Protein AF-A0A7C1VPM5-F1 (afdb_monomer_lite)

pLDDT: mean 92.8, std 8.17, range [46.78, 98.19]

Radius of gyration: 12.96 Å; chains: 1; bounding box: 35×19×30 Å

Foldseek 3Di:
DPPDDDDDPQVLLVVLVVLVVVQVVCVVVVHDGLVPDPDRPCVSVVCVVVVSGDNDPVPDDDDDDDD

Secondary structure (DSSP, 8-state):
--------S-HHHHHHHHHHHHHHHHHTTTPPPTTSSSS--HHHHHHHHTTSS---GGG--------

Structure (mmCIF, N/CA/C/O backbone):
data_AF-A0A7C1VPM5-F1
#
_entry.id   AF-A0A7C1VPM5-F1
#
loop_
_atom_site.group_PDB
_atom_site.id
_atom_site.type_symbol
_atom_site.label_atom_id
_atom_site.label_alt_id
_atom_site.label_comp_id
_atom_site.label_asym_id
_atom_site.label_entity_id
_atom_site.label_seq_id
_atom_site.pdbx_PDB_ins_code
_atom_site.Cartn_x
_atom_site.Cartn_y
_atom_site.Cartn_z
_atom_site.occupancy
_atom_site.B_iso_or_equiv
_atom_site.auth_seq_id
_atom_site.auth_comp_id
_atom_site.auth_asym_id
_atom_site.auth_atom_id
_atom_site.pdbx_PDB_model_num
ATOM 1 N N . MET A 1 1 ? -17.187 -4.591 8.402 1.00 46.78 1 MET A N 1
ATOM 2 C CA . MET A 1 1 ? -16.248 -5.704 8.124 1.00 46.78 1 MET A CA 1
ATOM 3 C C . MET A 1 1 ? -15.900 -5.653 6.645 1.00 46.78 1 MET A C 1
ATOM 5 O O . MET A 1 1 ? -16.788 -5.880 5.841 1.00 46.78 1 MET A O 1
ATOM 9 N N . ASN A 1 2 ? -14.655 -5.323 6.283 1.00 62.69 2 ASN A N 1
ATOM 10 C CA . ASN A 1 2 ? -14.176 -5.465 4.901 1.00 62.69 2 ASN A CA 1
ATOM 11 C C . ASN A 1 2 ? -13.653 -6.891 4.723 1.00 62.69 2 ASN A C 1
ATOM 13 O O . ASN A 1 2 ? -12.457 -7.136 4.894 1.00 62.69 2 ASN A O 1
ATOM 17 N N . ASN A 1 3 ? -14.566 -7.825 4.466 1.00 81.75 3 ASN A N 1
ATOM 18 C CA . ASN A 1 3 ? -14.219 -9.175 4.041 1.00 81.75 3 ASN A CA 1
ATOM 19 C C . ASN A 1 3 ? -14.121 -9.132 2.516 1.00 81.75 3 ASN A C 1
ATOM 21 O O . ASN A 1 3 ? -15.135 -9.156 1.828 1.00 81.75 3 ASN A O 1
ATOM 25 N N . GLY A 1 4 ? -12.904 -8.986 2.005 1.00 87.69 4 GLY A N 1
ATOM 26 C CA . GLY A 1 4 ? -12.632 -8.894 0.576 1.00 87.69 4 GLY A CA 1
ATOM 27 C C . GLY A 1 4 ? -11.344 -9.624 0.238 1.00 87.69 4 GLY A C 1
ATOM 28 O O . GLY A 1 4 ? -10.501 -9.844 1.109 1.00 87.69 4 GLY A O 1
ATOM 29 N N . ILE A 1 5 ? -11.206 -10.005 -1.027 1.00 91.38 5 ILE A N 1
ATOM 30 C CA . ILE A 1 5 ? -9.971 -10.580 -1.553 1.00 91.38 5 ILE A CA 1
ATOM 31 C C . ILE A 1 5 ? -9.267 -9.492 -2.357 1.00 91.38 5 ILE A C 1
ATOM 33 O O . ILE A 1 5 ? -9.893 -8.812 -3.170 1.00 91.38 5 ILE A O 1
ATOM 37 N N . MET A 1 6 ? -7.974 -9.312 -2.108 1.00 93.31 6 MET A N 1
ATOM 38 C CA . MET A 1 6 ? -7.147 -8.346 -2.820 1.00 93.31 6 MET A CA 1
ATOM 39 C C . MET A 1 6 ? -6.197 -9.087 -3.758 1.00 93.31 6 MET A C 1
ATOM 41 O O . MET A 1 6 ? -5.611 -10.099 -3.379 1.00 93.31 6 MET A O 1
ATOM 45 N N . PHE A 1 7 ? -6.027 -8.563 -4.968 1.00 94.56 7 PHE A N 1
ATOM 46 C CA . PHE A 1 7 ? -5.110 -9.097 -5.970 1.00 94.56 7 PHE A CA 1
ATOM 47 C C . PHE A 1 7 ? -4.311 -7.953 -6.592 1.00 94.56 7 PHE A C 1
ATOM 49 O O . PHE A 1 7 ? -4.843 -6.867 -6.816 1.00 94.56 7 PHE A O 1
ATOM 56 N N . SER A 1 8 ? -3.038 -8.201 -6.886 1.00 95.88 8 SER A N 1
ATOM 57 C CA . SER A 1 8 ? -2.136 -7.241 -7.523 1.00 95.88 8 SER A CA 1
ATOM 58 C C . SER A 1 8 ? -1.054 -7.983 -8.305 1.00 95.88 8 SER A C 1
ATOM 60 O O . SER A 1 8 ? -0.716 -9.118 -7.975 1.00 95.88 8 SER A O 1
ATOM 62 N N . LYS A 1 9 ? -0.492 -7.327 -9.327 1.00 96.81 9 LYS A N 1
ATOM 63 C CA . LYS A 1 9 ? 0.747 -7.769 -9.997 1.00 96.81 9 LYS A CA 1
ATOM 64 C C . LYS A 1 9 ? 2.007 -7.237 -9.308 1.00 96.81 9 LYS A C 1
ATOM 66 O O . LYS A 1 9 ? 3.096 -7.717 -9.594 1.00 96.81 9 LYS A O 1
ATOM 71 N N . ASP A 1 10 ? 1.846 -6.246 -8.436 1.00 97.81 10 ASP A N 1
ATOM 72 C CA . ASP A 1 10 ? 2.900 -5.668 -7.612 1.00 97.81 10 ASP A CA 1
ATOM 73 C C . ASP A 1 10 ? 2.636 -6.057 -6.143 1.00 97.81 10 ASP A C 1
ATOM 75 O O . ASP A 1 10 ? 1.683 -5.537 -5.541 1.00 97.81 10 ASP A O 1
ATOM 79 N N . PRO A 1 11 ? 3.413 -7.000 -5.574 1.00 96.31 11 PRO A N 1
ATOM 80 C CA . PRO A 1 11 ? 3.234 -7.441 -4.194 1.00 96.31 11 PRO A CA 1
ATOM 81 C C . PRO A 1 11 ? 3.600 -6.351 -3.180 1.00 96.31 11 PRO A C 1
ATOM 83 O O . PRO A 1 11 ? 2.974 -6.274 -2.128 1.00 96.31 11 PRO A O 1
ATOM 86 N N . VAL A 1 12 ? 4.545 -5.461 -3.502 1.00 98.19 12 VAL A N 1
ATOM 87 C CA . VAL A 1 12 ? 4.926 -4.350 -2.617 1.00 98.19 12 VAL A CA 1
ATOM 88 C C . VAL A 1 12 ? 3.780 -3.349 -2.522 1.00 98.19 12 VAL A C 1
ATOM 90 O O . VAL A 1 12 ? 3.411 -2.938 -1.424 1.00 98.19 12 VAL A O 1
ATOM 93 N N . SER A 1 13 ? 3.149 -3.012 -3.650 1.00 98.12 13 SER A N 1
ATOM 94 C CA . SER A 1 13 ? 1.960 -2.153 -3.647 1.00 98.12 13 SER A CA 1
ATOM 95 C C . SER A 1 13 ? 0.797 -2.782 -2.889 1.00 98.12 13 SER A C 1
ATOM 97 O O . SER A 1 13 ? 0.085 -2.081 -2.170 1.00 98.12 13 SER A O 1
ATOM 99 N N . LEU A 1 14 ? 0.605 -4.098 -3.026 1.00 97.19 14 LEU A N 1
ATOM 100 C CA . LEU A 1 14 ? -0.434 -4.824 -2.298 1.00 97.19 14 LEU A CA 1
ATOM 101 C C . LEU A 1 14 ? -0.223 -4.727 -0.783 1.00 97.19 14 LEU A C 1
ATOM 103 O O . LEU A 1 14 ? -1.154 -4.367 -0.060 1.00 97.19 14 LEU A O 1
ATOM 107 N N . ASP A 1 15 ? 1.003 -4.980 -0.325 1.00 96.94 15 ASP A N 1
ATOM 108 C CA . ASP A 1 15 ? 1.369 -4.888 1.086 1.00 96.94 15 ASP A CA 1
ATOM 109 C C . ASP A 1 15 ? 1.257 -3.451 1.610 1.00 96.94 15 ASP A C 1
ATOM 111 O O . ASP A 1 15 ? 0.801 -3.250 2.735 1.00 96.94 15 ASP A O 1
ATOM 115 N N . THR A 1 16 ? 1.576 -2.437 0.798 1.00 97.31 16 THR A N 1
ATOM 116 C CA . THR A 1 16 ? 1.356 -1.025 1.154 1.00 97.31 16 THR A CA 1
ATOM 117 C C . THR A 1 16 ? -0.118 -0.721 1.412 1.00 97.31 16 THR A C 1
ATOM 119 O O . THR A 1 16 ? -0.447 -0.118 2.437 1.00 97.31 16 THR A O 1
ATOM 122 N N . ILE A 1 17 ? -1.027 -1.155 0.530 1.00 96.44 17 ILE A N 1
ATOM 123 C CA . ILE A 1 17 ? -2.470 -0.967 0.755 1.00 96.44 17 ILE A CA 1
ATOM 124 C C . ILE A 1 17 ? -2.923 -1.752 1.992 1.00 96.44 17 ILE A C 1
ATOM 126 O O . ILE A 1 17 ? -3.635 -1.209 2.837 1.00 96.44 17 ILE A O 1
ATOM 130 N N . GLY A 1 18 ? -2.482 -3.004 2.139 1.00 95.00 18 GLY A N 1
ATOM 131 C CA . GLY A 1 18 ? -2.808 -3.837 3.297 1.00 95.00 18 GLY A CA 1
ATOM 132 C C . GLY A 1 18 ? -2.355 -3.213 4.620 1.00 95.00 18 GLY A C 1
ATOM 133 O O . GLY A 1 18 ? -3.126 -3.168 5.579 1.00 95.00 18 GLY A O 1
ATOM 134 N N . MET A 1 19 ? -1.138 -2.668 4.664 1.00 95.88 19 MET A N 1
ATOM 135 C CA . MET A 1 19 ? -0.599 -1.955 5.821 1.00 95.88 19 MET A CA 1
ATOM 136 C C . MET A 1 19 ? -1.453 -0.733 6.180 1.00 95.88 19 MET A C 1
ATOM 138 O O . MET A 1 19 ? -1.775 -0.559 7.356 1.00 95.88 19 MET A O 1
ATOM 142 N N . ASN A 1 20 ? -1.868 0.070 5.194 1.00 94.81 20 ASN A N 1
ATOM 143 C CA . ASN A 1 20 ? -2.739 1.227 5.427 1.00 94.81 20 ASN A CA 1
ATOM 144 C C . ASN A 1 20 ? -4.107 0.810 5.984 1.00 94.81 20 ASN A C 1
ATOM 146 O O . ASN A 1 20 ? -4.553 1.369 6.982 1.00 94.81 20 ASN A O 1
ATOM 150 N N . ILE A 1 21 ? -4.724 -0.238 5.425 1.00 94.38 21 ILE A N 1
ATOM 151 C CA . ILE A 1 21 ? -5.988 -0.793 5.940 1.00 94.38 21 ILE A CA 1
ATOM 152 C C . ILE A 1 21 ? -5.832 -1.263 7.394 1.00 94.38 21 ILE A C 1
ATOM 154 O O . ILE A 1 21 ? -6.742 -1.098 8.210 1.00 94.38 21 ILE A O 1
ATOM 158 N N . ILE A 1 22 ? -4.702 -1.888 7.742 1.00 94.12 22 ILE A N 1
ATOM 159 C CA . ILE A 1 22 ? -4.432 -2.305 9.124 1.00 94.12 22 ILE A CA 1
ATOM 160 C C . ILE A 1 22 ? -4.307 -1.080 10.030 1.00 94.12 22 ILE A C 1
ATOM 162 O O . ILE A 1 22 ? -4.891 -1.088 11.112 1.00 94.12 22 ILE A O 1
ATOM 166 N N . GLU A 1 23 ? -3.574 -0.047 9.617 1.00 95.56 23 GLU A N 1
ATOM 167 C CA . GLU A 1 23 ? -3.396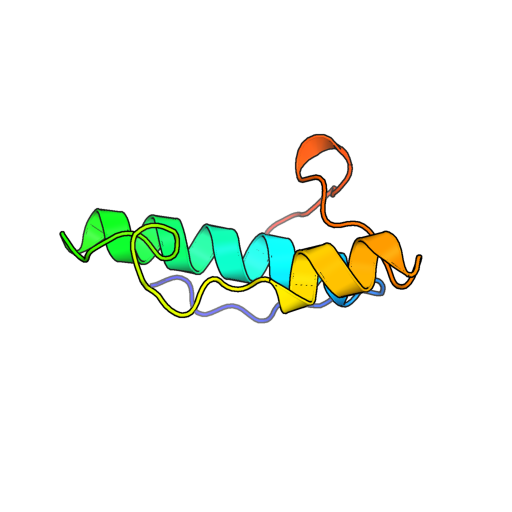 1.173 10.410 1.00 95.56 23 GLU A CA 1
ATOM 168 C C . GLU A 1 23 ? -4.729 1.892 10.664 1.00 95.56 23 GLU A C 1
ATOM 170 O O . GLU A 1 23 ? -5.025 2.248 11.806 1.00 95.56 23 GLU A O 1
ATOM 175 N N . GLU A 1 24 ? -5.585 2.009 9.646 1.00 94.69 24 GLU A N 1
ATOM 176 C CA . GLU A 1 24 ? -6.941 2.554 9.786 1.00 94.69 24 GLU A CA 1
ATOM 177 C C . GLU A 1 24 ? -7.770 1.751 10.797 1.00 94.69 24 GLU A C 1
ATOM 179 O O . GLU A 1 24 ? -8.308 2.312 11.752 1.00 94.69 24 GLU A O 1
ATOM 184 N N . LYS A 1 25 ? -7.785 0.418 10.677 1.00 94.06 25 LYS A N 1
ATOM 185 C CA . LYS A 1 25 ? -8.501 -0.463 11.620 1.00 94.06 25 LYS A CA 1
ATOM 186 C C . LYS A 1 25 ? -7.949 -0.412 13.043 1.00 94.06 25 LYS A C 1
ATOM 188 O O . LYS A 1 25 ? -8.680 -0.686 13.994 1.00 94.06 25 LYS A O 1
ATOM 193 N N . ARG A 1 26 ? -6.651 -0.144 13.213 1.00 95.19 26 ARG A N 1
ATOM 194 C CA . ARG A 1 26 ? -6.043 0.048 14.538 1.00 95.19 26 ARG A CA 1
ATOM 195 C C . ARG A 1 26 ? -6.528 1.350 15.155 1.00 95.19 26 ARG A C 1
ATOM 197 O O . ARG A 1 26 ? -6.922 1.336 16.318 1.00 95.19 26 ARG A O 1
ATOM 204 N N . LYS A 1 27 ? -6.564 2.425 14.365 1.00 95.50 27 LYS A N 1
ATOM 205 C CA . LYS A 1 27 ? -7.099 3.724 14.780 1.00 95.50 27 LYS A CA 1
ATOM 206 C C . LYS A 1 27 ? -8.572 3.631 15.189 1.00 95.50 27 LYS A C 1
ATOM 208 O O . LYS A 1 27 ? -8.931 4.163 16.227 1.00 95.50 27 LYS A O 1
ATOM 213 N N . GLU A 1 28 ? -9.398 2.903 14.437 1.00 96.31 28 GLU A N 1
ATOM 214 C CA . GLU A 1 28 ? -10.818 2.658 14.769 1.00 96.31 28 GLU A CA 1
ATOM 215 C C . GLU A 1 28 ? -11.035 1.930 16.107 1.00 96.31 28 GLU A C 1
ATOM 217 O O . GLU A 1 28 ? -12.139 1.945 16.646 1.00 96.31 28 GLU A O 1
ATOM 222 N N . ARG A 1 29 ? -10.008 1.247 16.620 1.00 96.06 29 ARG A N 1
ATOM 223 C CA . ARG A 1 29 ? -10.066 0.419 17.833 1.00 96.06 29 ARG A CA 1
ATOM 224 C C . ARG A 1 29 ? -9.218 0.976 18.975 1.00 96.06 29 ARG A C 1
ATOM 226 O O . ARG A 1 29 ? -8.882 0.220 19.884 1.00 96.06 29 ARG A O 1
ATOM 233 N N . ASP A 1 30 ? -8.804 2.239 18.884 1.00 95.50 30 ASP A N 1
ATOM 234 C CA . ASP A 1 30 ? -7.921 2.898 19.854 1.00 95.50 30 ASP A CA 1
ATOM 235 C C . ASP A 1 30 ? -6.627 2.107 20.144 1.00 95.50 30 ASP A C 1
ATOM 237 O O . ASP A 1 30 ? -6.070 2.128 21.243 1.00 95.50 30 ASP A O 1
ATOM 241 N N . MET A 1 31 ? -6.121 1.379 19.144 1.00 95.12 31 MET A N 1
ATOM 242 C CA . MET A 1 31 ? -4.871 0.632 19.255 1.00 95.12 31 MET A CA 1
ATOM 243 C C . MET A 1 31 ? -3.673 1.527 18.900 1.00 95.12 31 MET A C 1
ATOM 245 O O . MET A 1 31 ? -3.775 2.358 17.997 1.00 95.12 31 MET A O 1
ATOM 249 N N . PRO A 1 32 ? -2.488 1.313 19.508 1.00 94.38 32 PRO A N 1
ATOM 250 C CA . PRO A 1 32 ? -1.280 2.052 19.139 1.00 94.38 32 PRO A CA 1
ATOM 251 C C . PRO A 1 32 ? -0.935 1.903 17.651 1.00 94.38 32 PRO A C 1
ATOM 253 O O . PRO A 1 32 ? -1.070 0.811 17.102 1.00 94.38 32 PRO A O 1
ATOM 256 N N . SER A 1 33 ? -0.427 2.955 17.013 1.00 95.44 33 SER A N 1
ATOM 257 C CA . SER A 1 33 ? 0.002 2.926 15.606 1.00 95.44 33 SER A CA 1
ATOM 258 C C . SER A 1 33 ? 1.035 1.826 15.306 1.00 95.44 33 SER A C 1
ATOM 260 O O . SER A 1 33 ? 1.898 1.523 16.139 1.00 95.44 33 SER A O 1
ATOM 262 N N . LEU A 1 34 ? 1.010 1.264 14.089 1.00 91.94 34 LEU A N 1
ATOM 263 C CA . LEU A 1 34 ? 2.077 0.399 13.565 1.00 91.94 34 LEU A CA 1
ATOM 264 C C . LEU A 1 34 ? 3.447 1.084 13.534 1.00 91.94 34 LEU A C 1
ATOM 266 O O . LEU A 1 34 ? 4.466 0.390 13.521 1.00 91.94 34 LEU A O 1
ATOM 270 N N . PHE A 1 35 ? 3.475 2.415 13.536 1.00 91.81 35 PHE A N 1
ATOM 271 C CA . PHE A 1 35 ? 4.699 3.210 13.504 1.00 91.81 35 PHE A CA 1
ATOM 272 C C . PHE A 1 35 ? 5.188 3.626 14.896 1.00 91.81 35 PHE A C 1
ATOM 274 O O . PHE A 1 35 ? 6.300 4.126 15.027 1.00 91.81 35 PHE A O 1
ATOM 281 N N . ASN A 1 36 ? 4.409 3.356 15.950 1.00 90.75 36 ASN A N 1
ATOM 282 C CA . ASN A 1 36 ? 4.768 3.645 17.342 1.00 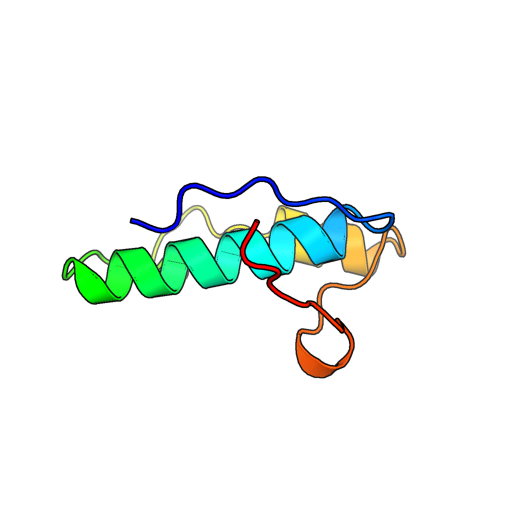90.75 36 ASN A CA 1
ATOM 283 C C . ASN A 1 36 ? 5.227 2.387 18.109 1.00 90.75 36 ASN A C 1
ATOM 285 O O . ASN A 1 36 ? 4.882 2.167 19.268 1.00 90.75 36 ASN A O 1
ATOM 289 N N . ARG A 1 37 ? 5.958 1.492 17.439 1.00 84.94 37 ARG A N 1
ATOM 290 C CA . ARG A 1 37 ? 6.447 0.218 17.994 1.00 84.94 37 ARG A CA 1
ATOM 291 C C . ARG A 1 37 ? 7.867 -0.046 17.516 1.00 84.94 37 ARG A C 1
ATOM 293 O O . ARG A 1 37 ? 8.232 0.345 16.414 1.00 84.94 37 ARG A O 1
ATOM 300 N N . ALA A 1 38 ? 8.643 -0.782 18.312 1.00 84.88 38 ALA A N 1
ATOM 301 C CA . ALA A 1 38 ? 10.028 -1.126 17.973 1.00 84.88 38 ALA A CA 1
ATOM 302 C C . ALA A 1 38 ? 10.151 -1.886 16.632 1.00 84.88 38 ALA A C 1
ATOM 304 O O . ALA A 1 38 ? 11.095 -1.676 15.874 1.00 84.88 38 ALA A O 1
ATOM 305 N N . ASN A 1 39 ? 9.156 -2.719 16.306 1.00 84.12 39 ASN A N 1
ATOM 306 C CA . ASN A 1 39 ? 9.134 -3.546 15.097 1.00 84.12 39 ASN A CA 1
ATOM 307 C C . ASN A 1 39 ? 8.309 -2.887 13.981 1.00 84.12 39 ASN A C 1
ATOM 309 O O . ASN A 1 39 ? 7.208 -3.340 13.659 1.00 84.12 39 ASN A O 1
ATOM 313 N N . LEU A 1 40 ? 8.844 -1.805 13.418 1.00 90.25 40 LEU A N 1
ATOM 314 C CA . LEU A 1 40 ? 8.287 -1.129 12.242 1.00 90.25 40 LEU A CA 1
ATOM 315 C C . LEU A 1 40 ? 8.221 -2.080 11.026 1.00 90.25 40 LEU A C 1
ATOM 317 O O . LEU A 1 40 ? 9.133 -2.893 10.842 1.00 90.25 40 LEU A O 1
ATOM 321 N N . PRO A 1 41 ? 7.209 -1.958 10.147 1.00 90.69 41 PRO A N 1
ATOM 322 C CA . PRO A 1 41 ? 7.069 -2.763 8.928 1.00 90.69 41 PRO A CA 1
ATOM 323 C C . PRO A 1 41 ? 8.047 -2.326 7.816 1.00 90.69 41 PRO A C 1
ATOM 325 O O . PRO A 1 41 ? 7.662 -2.021 6.693 1.00 90.69 41 PRO A O 1
ATOM 328 N N . LYS A 1 42 ? 9.351 -2.315 8.112 1.00 94.19 42 LYS A N 1
ATOM 329 C CA . LYS A 1 42 ? 10.407 -1.829 7.203 1.00 94.19 42 LYS A CA 1
ATOM 330 C C . LYS A 1 42 ? 10.582 -2.672 5.937 1.00 94.19 42 LYS A C 1
ATOM 332 O O . LYS A 1 42 ? 11.214 -2.212 4.992 1.00 94.19 42 LYS A O 1
ATOM 337 N N . HIS A 1 43 ? 10.072 -3.903 5.911 1.00 95.44 43 HIS A N 1
ATOM 338 C CA . HIS A 1 43 ? 10.249 -4.819 4.782 1.00 95.44 43 HIS A CA 1
ATOM 339 C C . HIS A 1 43 ? 9.609 -4.285 3.492 1.00 95.44 43 HIS A C 1
ATOM 341 O O . HIS A 1 43 ? 10.209 -4.440 2.435 1.00 95.44 43 HIS A O 1
ATOM 347 N N . ILE A 1 44 ? 8.473 -3.584 3.583 1.00 97.06 44 ILE A N 1
ATOM 348 C CA . ILE A 1 44 ? 7.793 -2.977 2.427 1.00 97.06 44 ILE A CA 1
ATOM 349 C C . ILE A 1 44 ? 8.662 -1.865 1.823 1.00 97.06 44 ILE A C 1
ATOM 351 O O . ILE A 1 44 ? 8.969 -1.876 0.634 1.00 97.06 44 ILE A O 1
ATOM 355 N N . GLU A 1 45 ? 9.131 -0.936 2.664 1.00 97.00 45 GLU A N 1
ATOM 356 C CA . GLU A 1 45 ? 10.044 0.140 2.251 1.00 97.00 45 GLU A CA 1
ATOM 357 C C . GLU A 1 45 ? 11.355 -0.415 1.681 1.00 97.00 45 GLU A C 1
ATOM 359 O O . GLU A 1 45 ? 11.861 0.061 0.667 1.00 97.00 45 GLU A O 1
ATOM 364 N N . THR A 1 46 ? 11.902 -1.445 2.323 1.00 97.81 46 THR A N 1
ATOM 365 C CA . THR A 1 46 ? 13.141 -2.091 1.885 1.00 97.81 46 THR A CA 1
ATOM 366 C C . THR A 1 46 ? 12.956 -2.730 0.509 1.00 97.81 46 THR A C 1
ATOM 368 O O . THR A 1 46 ? 13.766 -2.480 -0.377 1.00 97.81 46 THR A O 1
ATOM 371 N N . ALA A 1 47 ? 11.877 -3.487 0.288 1.00 98.19 47 ALA A N 1
ATOM 372 C CA . ALA A 1 47 ? 11.583 -4.107 -1.004 1.00 98.19 47 ALA A CA 1
ATOM 373 C C . ALA A 1 47 ? 11.425 -3.070 -2.130 1.00 98.19 47 ALA A C 1
ATOM 375 O O . ALA A 1 47 ? 11.977 -3.259 -3.215 1.00 98.19 47 ALA A O 1
ATOM 376 N N . ALA A 1 48 ? 10.759 -1.943 -1.856 1.00 98.06 48 ALA A N 1
ATOM 377 C CA . ALA A 1 48 ? 10.651 -0.837 -2.808 1.00 98.06 48 ALA A CA 1
ATOM 378 C C . ALA A 1 48 ? 12.021 -0.232 -3.160 1.00 98.06 48 ALA A C 1
ATOM 380 O O . ALA A 1 48 ? 12.311 -0.008 -4.334 1.00 98.06 48 ALA A O 1
ATOM 381 N N . LYS A 1 49 ? 12.910 -0.040 -2.172 1.00 98.12 49 LYS A N 1
ATOM 382 C CA . LYS A 1 49 ? 14.291 0.434 -2.407 1.00 98.12 49 LYS A CA 1
ATOM 383 C C . LYS A 1 49 ? 15.112 -0.513 -3.285 1.00 98.12 49 LYS A C 1
ATOM 385 O O . LYS A 1 49 ? 15.996 -0.052 -3.998 1.00 98.12 49 LYS A O 1
ATOM 390 N N . PHE A 1 50 ? 14.816 -1.812 -3.256 1.00 98.06 50 PHE A N 1
ATOM 391 C CA . PHE A 1 50 ? 15.418 -2.806 -4.150 1.00 98.06 50 PHE A CA 1
ATOM 392 C C . PHE A 1 50 ? 14.743 -2.886 -5.531 1.00 98.06 50 PHE A C 1
ATOM 394 O O . PHE A 1 50 ? 15.133 -3.717 -6.346 1.00 98.06 50 PHE A O 1
ATOM 401 N N . GLY A 1 51 ? 13.746 -2.042 -5.816 1.00 97.56 51 GLY A N 1
ATOM 402 C CA . GLY A 1 51 ? 13.044 -2.024 -7.101 1.00 97.56 51 GLY A CA 1
ATOM 403 C C . GLY A 1 51 ? 12.080 -3.197 -7.302 1.00 97.56 51 GLY A C 1
ATOM 404 O O . GLY A 1 51 ? 11.730 -3.503 -8.437 1.00 97.56 51 GLY A O 1
ATOM 405 N N . LEU A 1 52 ? 11.649 -3.863 -6.223 1.00 97.88 52 LEU A N 1
ATOM 406 C CA . LEU A 1 52 ? 10.748 -5.024 -6.291 1.00 97.88 52 LEU A CA 1
ATOM 407 C C . LEU A 1 52 ? 9.263 -4.645 -6.423 1.00 97.88 52 LEU A C 1
ATOM 409 O O . LEU A 1 52 ? 8.410 -5.527 -6.499 1.00 97.88 52 LEU A O 1
ATOM 413 N N . GLY A 1 53 ? 8.960 -3.348 -6.432 1.00 97.56 53 GLY A N 1
ATOM 414 C CA . GLY A 1 53 ? 7.614 -2.805 -6.558 1.00 97.56 53 GLY A CA 1
ATOM 415 C C . GLY A 1 53 ? 7.509 -1.398 -5.975 1.00 97.56 53 GLY A C 1
ATOM 416 O O . GLY A 1 53 ? 8.514 -0.794 -5.588 1.00 97.56 53 GLY A O 1
ATOM 417 N N . ILE A 1 54 ? 6.291 -0.870 -5.917 1.00 97.94 54 ILE A N 1
ATOM 418 C CA . ILE A 1 54 ? 6.004 0.516 -5.530 1.00 97.94 54 ILE A CA 1
ATOM 419 C C . ILE A 1 54 ? 5.371 0.552 -4.140 1.00 97.94 54 ILE A C 1
ATOM 421 O O . ILE A 1 54 ? 4.356 -0.101 -3.906 1.00 97.94 54 ILE A O 1
ATOM 425 N N . ASN A 1 55 ? 5.926 1.364 -3.232 1.00 97.44 55 ASN A N 1
ATOM 426 C CA . ASN A 1 55 ? 5.346 1.612 -1.908 1.00 97.44 55 ASN A CA 1
ATOM 427 C C . ASN A 1 55 ? 4.794 3.037 -1.698 1.00 97.44 55 ASN A C 1
ATOM 429 O O . ASN A 1 55 ? 4.339 3.341 -0.598 1.00 97.44 55 ASN A O 1
ATOM 433 N N . ASP A 1 56 ? 4.817 3.900 -2.716 1.00 96.69 56 ASP A N 1
ATOM 434 C CA . ASP A 1 56 ? 4.206 5.234 -2.662 1.00 96.69 56 ASP A CA 1
ATOM 435 C C . ASP A 1 56 ? 2.708 5.163 -2.984 1.00 96.69 56 ASP A C 1
ATOM 437 O O . ASP A 1 56 ? 2.316 4.798 -4.091 1.00 96.69 56 ASP A O 1
ATOM 441 N N . ILE A 1 57 ? 1.868 5.562 -2.026 1.00 94.06 57 ILE A N 1
ATOM 442 C CA . ILE A 1 57 ? 0.406 5.491 -2.136 1.00 94.06 57 ILE A CA 1
ATOM 443 C C . ILE A 1 57 ? -0.147 6.309 -3.307 1.00 94.06 57 ILE A C 1
ATOM 445 O O . ILE A 1 57 ? -1.122 5.896 -3.929 1.00 94.06 57 ILE A O 1
ATOM 449 N N . ASN A 1 58 ? 0.492 7.432 -3.648 1.00 95.69 58 ASN A N 1
ATOM 450 C CA . ASN A 1 58 ? 0.042 8.302 -4.739 1.00 95.69 58 ASN A CA 1
ATOM 451 C C . ASN A 1 58 ? 0.299 7.676 -6.115 1.00 95.69 58 ASN A C 1
ATOM 453 O O . ASN A 1 58 ? -0.333 8.051 -7.101 1.00 95.69 58 ASN A O 1
ATOM 457 N N . SER A 1 59 ? 1.202 6.698 -6.163 1.00 96.12 59 SER A N 1
ATOM 458 C CA . SER A 1 59 ? 1.558 5.937 -7.355 1.00 96.12 59 SER A CA 1
ATOM 459 C C . SER A 1 59 ? 0.766 4.625 -7.482 1.00 96.12 59 SER A C 1
ATOM 461 O O . SER A 1 59 ? 0.879 3.938 -8.497 1.00 96.12 59 SER A O 1
ATOM 463 N N . ILE A 1 60 ? -0.059 4.266 -6.486 1.00 96.19 60 ILE A N 1
ATOM 464 C CA . ILE A 1 60 ? -0.838 3.018 -6.463 1.00 96.19 60 ILE A CA 1
ATOM 465 C C . ILE A 1 60 ? -2.309 3.299 -6.793 1.00 96.19 60 ILE A C 1
ATOM 467 O O . ILE A 1 60 ? -3.066 3.842 -5.991 1.00 96.19 60 ILE A O 1
ATOM 471 N N . ASN A 1 61 ? -2.759 2.840 -7.961 1.00 94.75 61 ASN A N 1
ATOM 472 C CA . ASN A 1 61 ? -4.171 2.875 -8.351 1.00 94.75 61 ASN A CA 1
ATOM 473 C C . ASN A 1 61 ? -4.884 1.594 -7.887 1.00 94.75 61 ASN A C 1
ATOM 475 O O . ASN A 1 61 ? -4.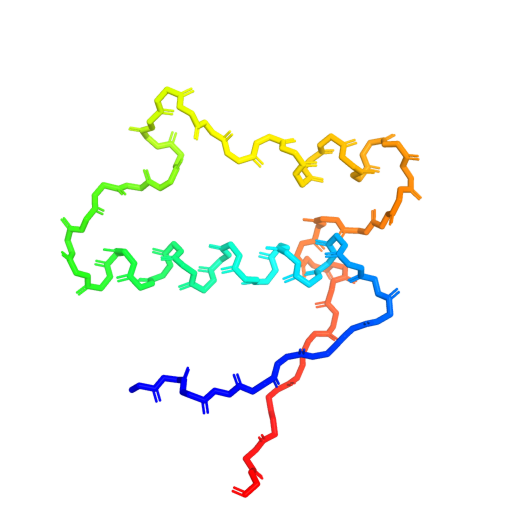911 0.597 -8.611 1.00 94.75 61 ASN A O 1
ATOM 479 N N . HIS A 1 62 ? -5.455 1.619 -6.681 1.00 91.12 62 HIS A N 1
ATOM 48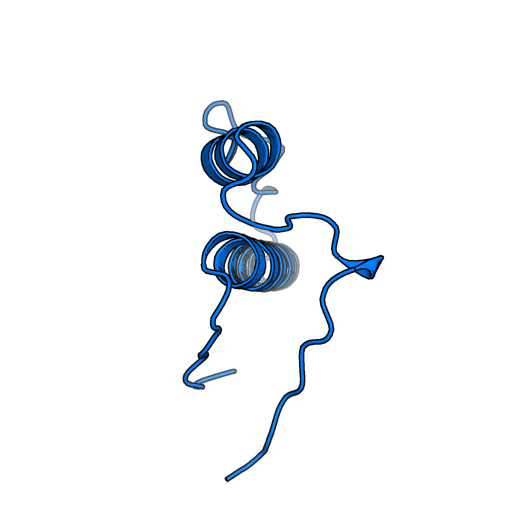0 C CA . HIS A 1 62 ? -6.290 0.531 -6.165 1.00 91.12 62 HIS A CA 1
ATOM 481 C C . HIS A 1 62 ? -7.783 0.856 -6.332 1.00 91.12 62 HIS A C 1
ATOM 483 O O . HIS A 1 62 ? -8.198 2.009 -6.221 1.00 91.12 62 HIS A O 1
ATOM 489 N N . ARG A 1 63 ? -8.606 -0.165 -6.605 1.00 91.62 63 ARG A N 1
ATOM 490 C CA . ARG A 1 63 ? -10.064 -0.031 -6.747 1.00 91.62 63 ARG A CA 1
ATOM 491 C C . ARG A 1 63 ? -10.774 -1.145 -5.997 1.00 91.62 63 ARG A C 1
ATOM 493 O O . ARG A 1 63 ? -10.375 -2.302 -6.092 1.00 91.62 63 ARG A O 1
ATOM 500 N N . SER A 1 64 ? -11.851 -0.789 -5.311 1.00 89.81 64 SER A N 1
ATOM 501 C CA . SER A 1 64 ? -12.737 -1.738 -4.639 1.00 89.81 64 SER A CA 1
ATOM 502 C C .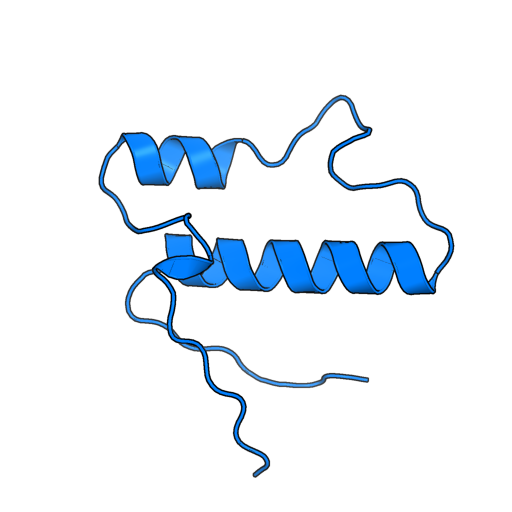 SER A 1 64 ? -13.945 -2.022 -5.521 1.00 89.81 64 SER A C 1
ATOM 504 O O . SER A 1 64 ? -14.576 -1.093 -6.024 1.00 89.81 64 SER A O 1
ATOM 506 N N . ILE A 1 65 ? -14.265 -3.301 -5.707 1.00 89.19 65 ILE A N 1
ATOM 507 C CA . ILE A 1 65 ? -15.438 -3.756 -6.457 1.00 89.19 65 ILE A CA 1
ATOM 508 C C . ILE A 1 65 ? -16.315 -4.542 -5.487 1.00 89.19 65 ILE A C 1
ATOM 510 O O . ILE A 1 65 ? -15.839 -5.473 -4.839 1.00 89.19 65 ILE A O 1
ATOM 514 N N . LEU A 1 66 ? -17.578 -4.139 -5.373 1.00 85.31 66 LEU A N 1
ATOM 515 C CA . LEU A 1 66 ? -18.606 -4.919 -4.689 1.00 85.31 66 LEU A CA 1
ATOM 516 C C . LEU A 1 66 ? -19.091 -5.991 -5.665 1.00 85.31 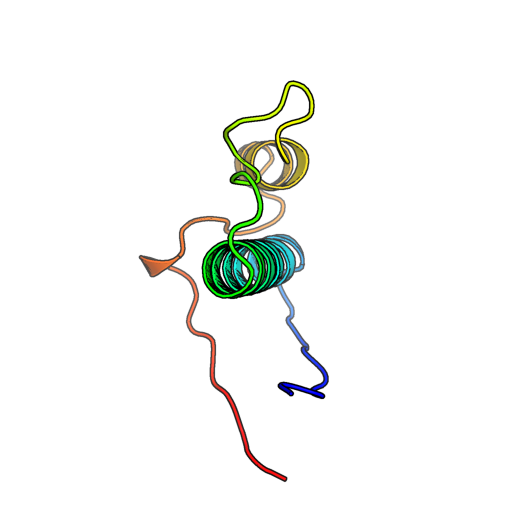66 LEU A C 1
ATOM 518 O O . LEU A 1 66 ? -19.455 -5.664 -6.796 1.00 85.31 66 LEU A O 1
ATOM 522 N N . ILE A 1 67 ? -19.032 -7.246 -5.230 1.00 74.00 67 ILE A N 1
ATOM 523 C CA . ILE A 1 67 ? -19.530 -8.414 -5.962 1.00 74.00 67 ILE A CA 1
ATOM 524 C C . ILE A 1 67 ? -20.826 -8.858 -5.295 1.00 74.00 67 ILE A C 1
ATOM 526 O O . ILE A 1 67 ? -20.844 -8.870 -4.042 1.00 74.00 67 ILE A O 1
#

Sequence (67 aa):
MNNGIMFSKDPVSLDTIGMNIIEEKRKERDMPSLFNRANLPKHIETAAKFGLGINDINSINHRSILI